Protein AF-A0A821Q0F3-F1 (afdb_monomer)

Structure (mmCIF, N/CA/C/O backbone):
data_AF-A0A821Q0F3-F1
#
_entry.id   AF-A0A821Q0F3-F1
#
loop_
_atom_site.group_PDB
_atom_site.id
_atom_site.type_symbol
_atom_site.label_atom_id
_atom_site.label_alt_id
_atom_site.label_comp_id
_atom_site.label_asym_id
_atom_site.label_entity_id
_atom_site.label_seq_id
_atom_site.pdbx_PDB_ins_code
_atom_site.Cartn_x
_atom_site.Cartn_y
_atom_site.Cartn_z
_atom_site.occupancy
_atom_site.B_iso_or_equiv
_atom_site.auth_seq_id
_atom_site.auth_comp_id
_atom_site.auth_asym_id
_atom_site.auth_atom_id
_atom_site.pdbx_PDB_model_num
ATOM 1 N N . MET A 1 1 ? -3.354 -23.253 -2.491 1.00 42.59 1 MET A N 1
ATOM 2 C CA . MET A 1 1 ? -1.938 -23.264 -2.048 1.00 42.59 1 MET A CA 1
ATOM 3 C C . MET A 1 1 ? -0.943 -22.830 -3.151 1.00 42.59 1 MET A C 1
ATOM 5 O O . MET A 1 1 ? 0.157 -23.355 -3.210 1.00 42.59 1 MET A O 1
ATOM 9 N N . GLY A 1 2 ? -1.277 -21.857 -4.018 1.00 46.88 2 GLY A N 1
ATOM 10 C CA . GLY A 1 2 ? -0.403 -21.414 -5.133 1.00 46.88 2 GLY A CA 1
ATOM 11 C C . GLY A 1 2 ? 0.160 -19.989 -5.007 1.00 46.88 2 GLY A C 1
ATOM 12 O O . GLY A 1 2 ? 0.902 -19.528 -5.868 1.00 46.88 2 GLY A O 1
ATOM 13 N N . THR A 1 3 ? -0.187 -19.273 -3.940 1.00 54.50 3 THR A N 1
ATOM 14 C CA . THR A 1 3 ? 0.125 -17.852 -3.727 1.00 54.50 3 THR A CA 1
ATOM 15 C C . THR A 1 3 ? 1.592 -17.513 -3.399 1.00 54.50 3 THR A C 1
ATOM 17 O O . THR A 1 3 ? 2.047 -16.475 -3.885 1.00 54.50 3 THR A O 1
ATOM 20 N N . PRO A 1 4 ? 2.389 -18.326 -2.665 1.00 63.28 4 PRO A N 1
ATOM 21 C CA . PRO A 1 4 ? 3.727 -17.890 -2.251 1.00 63.28 4 PRO A CA 1
ATOM 22 C C . PRO A 1 4 ? 4.744 -17.902 -3.401 1.00 63.28 4 PRO A C 1
ATOM 24 O O . PRO A 1 4 ? 5.534 -16.971 -3.532 1.00 63.28 4 PRO A O 1
ATOM 27 N N . LEU A 1 5 ? 4.685 -18.896 -4.296 1.00 64.88 5 LEU A N 1
ATOM 28 C CA . LEU A 1 5 ? 5.592 -18.983 -5.450 1.00 64.88 5 LEU A CA 1
ATOM 29 C C . LEU A 1 5 ? 5.390 -17.824 -6.428 1.00 64.88 5 LEU A C 1
ATOM 31 O O . LEU A 1 5 ? 6.361 -17.236 -6.904 1.00 64.88 5 LEU A O 1
ATOM 35 N N . VAL A 1 6 ? 4.133 -17.451 -6.684 1.00 66.38 6 VAL A N 1
ATOM 36 C CA . VAL A 1 6 ? 3.812 -16.310 -7.550 1.00 66.38 6 VAL A CA 1
ATOM 37 C C . VAL A 1 6 ? 4.350 -15.015 -6.946 1.00 66.38 6 VAL A C 1
ATOM 39 O O . VAL A 1 6 ? 4.951 -14.226 -7.670 1.00 66.38 6 VAL A O 1
ATOM 42 N N . MET A 1 7 ? 4.217 -14.821 -5.628 1.00 68.19 7 MET A N 1
ATOM 43 C CA . MET A 1 7 ? 4.754 -13.642 -4.941 1.00 68.19 7 MET A CA 1
ATOM 44 C C . MET A 1 7 ? 6.281 -13.579 -4.961 1.00 68.19 7 MET A C 1
ATOM 46 O O . MET A 1 7 ? 6.830 -12.503 -5.187 1.00 68.19 7 MET A O 1
ATOM 50 N N . ILE A 1 8 ? 6.971 -14.711 -4.804 1.00 72.56 8 ILE A N 1
ATOM 51 C CA . ILE A 1 8 ? 8.436 -14.771 -4.892 1.00 72.56 8 ILE A CA 1
ATOM 52 C C . ILE A 1 8 ? 8.903 -14.404 -6.306 1.00 72.56 8 ILE A C 1
ATOM 54 O O . ILE A 1 8 ? 9.794 -13.569 -6.465 1.00 72.56 8 ILE A O 1
ATOM 58 N N . VAL A 1 9 ? 8.275 -14.958 -7.347 1.00 71.62 9 VAL A N 1
ATOM 59 C CA . VAL A 1 9 ? 8.611 -14.627 -8.742 1.00 71.62 9 VAL A CA 1
ATOM 60 C C . VAL A 1 9 ? 8.345 -13.147 -9.034 1.00 71.62 9 VAL A C 1
ATOM 62 O O . VAL A 1 9 ? 9.180 -12.481 -9.650 1.00 71.62 9 VAL A O 1
ATOM 65 N N . LEU A 1 10 ? 7.225 -12.601 -8.547 1.00 68.88 10 LEU A N 1
ATOM 66 C CA . LEU A 1 10 ? 6.901 -11.177 -8.656 1.00 68.88 10 LEU A CA 1
ATOM 67 C C . LEU A 1 10 ? 7.952 -10.304 -7.962 1.00 68.88 10 LEU A C 1
ATOM 69 O O . LEU A 1 10 ? 8.444 -9.349 -8.559 1.00 68.88 10 LEU A O 1
ATOM 73 N N . ALA A 1 11 ? 8.321 -10.650 -6.727 1.00 69.44 11 ALA A N 1
ATOM 74 C CA . ALA A 1 11 ? 9.313 -9.931 -5.940 1.00 69.44 11 ALA A CA 1
ATOM 75 C C . ALA A 1 11 ? 10.676 -9.925 -6.642 1.00 69.44 11 ALA A C 1
ATOM 77 O O . ALA A 1 11 ? 11.293 -8.870 -6.776 1.00 69.44 11 ALA A O 1
ATOM 78 N N . VAL A 1 12 ? 11.109 -11.064 -7.192 1.00 76.69 12 VAL A N 1
ATOM 79 C CA . VAL A 1 12 ? 12.355 -11.171 -7.968 1.00 76.69 12 VAL A CA 1
ATOM 80 C C . VAL A 1 12 ? 12.306 -10.311 -9.236 1.00 76.69 12 VAL A C 1
ATOM 82 O O . VAL A 1 12 ? 13.292 -9.649 -9.574 1.00 76.69 12 VAL A O 1
ATOM 85 N N . LEU A 1 13 ? 11.173 -10.277 -9.945 1.00 70.88 13 LEU A N 1
ATOM 86 C CA . LEU A 1 13 ? 10.998 -9.438 -11.135 1.00 70.88 13 LEU A CA 1
ATOM 87 C C . LEU A 1 13 ? 11.017 -7.941 -10.800 1.00 70.88 13 LEU A C 1
ATOM 89 O O . LEU A 1 13 ? 11.632 -7.164 -11.536 1.00 70.88 13 LEU A O 1
ATOM 93 N N . LEU A 1 14 ? 10.390 -7.542 -9.691 1.00 69.31 14 LEU A N 1
ATOM 94 C CA . LEU A 1 14 ? 10.428 -6.169 -9.185 1.00 69.31 14 LEU A CA 1
ATOM 95 C C . LEU A 1 14 ? 11.855 -5.769 -8.800 1.00 69.31 14 LEU A C 1
ATOM 97 O O . LEU A 1 14 ? 12.345 -4.743 -9.273 1.00 69.31 14 LEU A O 1
ATOM 101 N N . LEU A 1 15 ? 12.562 -6.617 -8.049 1.00 72.94 15 LEU A N 1
ATOM 102 C CA . LEU A 1 15 ? 13.944 -6.372 -7.634 1.00 72.94 15 LEU A CA 1
ATOM 103 C C . LEU A 1 15 ? 14.879 -6.221 -8.843 1.00 72.94 15 LEU A C 1
ATOM 105 O O . LEU A 1 15 ? 15.691 -5.298 -8.903 1.00 72.94 15 LEU A O 1
ATOM 109 N N . ARG A 1 16 ? 14.728 -7.086 -9.856 1.00 68.81 16 ARG A N 1
ATOM 110 C CA . ARG A 1 16 ? 15.477 -6.982 -11.120 1.00 68.81 16 ARG A CA 1
ATOM 111 C C . ARG A 1 16 ? 15.134 -5.713 -11.897 1.00 68.81 16 ARG A C 1
ATOM 113 O O . ARG A 1 16 ? 16.020 -5.133 -12.518 1.00 68.81 16 ARG A O 1
ATOM 120 N N . SER A 1 17 ? 13.873 -5.282 -11.884 1.00 65.56 17 SER A N 1
ATOM 121 C CA . SER A 1 17 ? 13.453 -4.039 -12.536 1.00 65.56 17 SER A CA 1
ATOM 122 C C . SER A 1 17 ? 14.091 -2.819 -11.873 1.00 65.56 17 SER A C 1
ATOM 124 O O . SER A 1 17 ? 14.650 -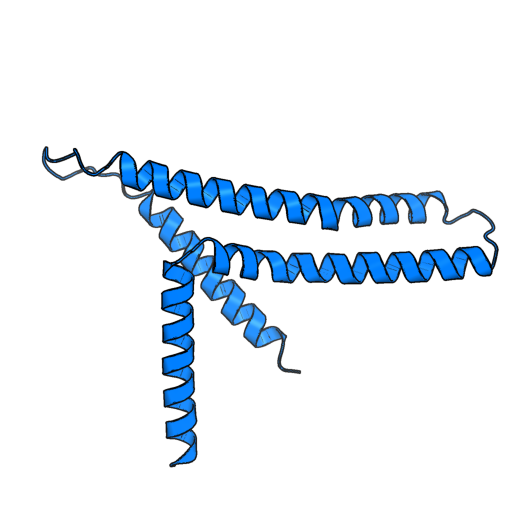1.981 -12.577 1.00 65.56 17 SER A O 1
ATOM 126 N N . VAL A 1 18 ? 14.061 -2.746 -10.539 1.00 63.94 18 VAL A N 1
ATOM 127 C CA . VAL A 1 18 ? 14.682 -1.661 -9.764 1.00 63.94 18 VAL A CA 1
ATOM 128 C C . VAL A 1 18 ? 16.192 -1.652 -9.974 1.00 63.94 18 VAL A C 1
ATOM 130 O O . VAL A 1 18 ? 16.744 -0.630 -10.365 1.00 63.94 18 VAL A O 1
ATOM 133 N N . ARG A 1 19 ? 16.858 -2.805 -9.836 1.00 64.31 19 ARG A N 1
ATOM 134 C CA . ARG A 1 19 ? 18.311 -2.922 -10.012 1.00 64.31 19 ARG A CA 1
ATOM 135 C C . ARG A 1 19 ? 18.778 -2.484 -11.400 1.00 64.31 19 ARG A C 1
ATOM 137 O O . ARG A 1 19 ? 19.828 -1.868 -11.509 1.00 64.31 19 ARG A O 1
ATOM 144 N N . ASN A 1 20 ? 17.999 -2.746 -12.448 1.00 62.00 20 ASN A N 1
ATOM 145 C CA . ASN A 1 20 ? 18.322 -2.301 -13.805 1.00 62.00 20 ASN A CA 1
ATOM 146 C C . ASN A 1 20 ? 18.177 -0.774 -13.977 1.00 62.00 20 ASN A C 1
ATOM 148 O O . ASN A 1 20 ? 18.894 -0.173 -14.771 1.00 62.00 20 ASN A O 1
ATOM 152 N N . ILE A 1 21 ? 17.268 -0.135 -13.232 1.00 59.38 21 ILE A N 1
ATOM 153 C CA . ILE A 1 21 ? 17.143 1.331 -13.184 1.00 59.38 21 ILE A CA 1
ATOM 154 C C . ILE A 1 21 ? 18.306 1.926 -12.377 1.00 59.38 21 ILE A C 1
ATOM 156 O O . ILE A 1 21 ? 18.912 2.901 -12.817 1.00 59.38 21 ILE A O 1
ATOM 160 N N . THR A 1 22 ? 18.672 1.310 -11.249 1.00 58.56 22 THR A N 1
ATOM 161 C CA . THR A 1 22 ? 19.812 1.731 -10.423 1.00 58.56 22 THR A CA 1
ATOM 162 C C . THR A 1 22 ? 21.135 1.566 -11.169 1.00 58.56 22 THR A C 1
ATOM 164 O O . THR A 1 22 ? 21.901 2.515 -11.231 1.00 58.56 22 THR A O 1
ATOM 167 N N . GLN A 1 23 ? 21.395 0.425 -11.817 1.00 55.97 23 GLN A N 1
ATOM 168 C CA . GLN A 1 23 ? 22.635 0.184 -12.572 1.00 55.97 23 GLN A CA 1
ATOM 169 C C . GLN A 1 23 ? 22.814 1.140 -13.758 1.00 55.97 23 GLN A C 1
ATOM 171 O O . GLN A 1 23 ? 23.944 1.492 -14.077 1.00 55.97 23 GLN A O 1
ATOM 176 N N . ARG A 1 24 ? 21.726 1.635 -14.367 1.00 53.31 24 ARG A N 1
ATOM 177 C CA . ARG A 1 24 ? 21.803 2.709 -15.374 1.00 53.31 24 ARG A CA 1
ATOM 178 C C . ARG A 1 24 ? 22.285 4.050 -14.805 1.00 53.31 24 ARG A C 1
ATOM 180 O O . ARG A 1 24 ? 22.724 4.885 -15.587 1.00 53.31 24 ARG A O 1
ATOM 187 N N . ARG A 1 25 ? 22.215 4.262 -13.483 1.00 51.47 25 ARG A N 1
ATOM 188 C CA . ARG A 1 25 ? 22.751 5.456 -12.805 1.00 51.47 25 ARG A CA 1
ATOM 189 C C . ARG A 1 25 ? 24.220 5.331 -12.390 1.00 51.47 25 ARG A C 1
ATOM 191 O O . ARG A 1 25 ? 24.858 6.362 -12.247 1.00 51.47 25 ARG A O 1
ATOM 198 N N . VAL A 1 26 ? 24.753 4.119 -12.186 1.00 50.66 26 VAL A N 1
ATOM 199 C CA . VAL A 1 26 ? 26.084 3.911 -11.560 1.00 50.66 26 VAL A CA 1
ATOM 200 C C . VAL A 1 26 ? 27.194 3.541 -12.549 1.00 50.66 26 VAL A C 1
ATOM 202 O O . VAL A 1 26 ? 28.202 2.988 -12.135 1.00 50.66 26 VAL A O 1
ATOM 205 N N . VAL A 1 27 ? 27.044 3.804 -13.850 1.00 46.66 27 VAL A N 1
ATOM 206 C CA . VAL A 1 27 ? 28.196 3.742 -14.768 1.00 46.66 27 VAL A CA 1
ATOM 207 C C . VAL A 1 27 ? 28.842 5.130 -14.778 1.00 46.66 27 VAL A C 1
ATOM 209 O O . VAL A 1 27 ? 28.248 6.039 -15.372 1.00 46.66 27 VAL A O 1
ATOM 212 N N . PRO A 1 28 ? 30.013 5.337 -14.137 1.00 45.91 28 PRO A N 1
ATOM 213 C CA . PRO A 1 28 ? 30.804 6.535 -14.359 1.00 45.91 28 PRO A CA 1
ATOM 214 C C . PRO A 1 28 ? 31.238 6.489 -15.821 1.00 45.91 28 PRO A C 1
ATOM 216 O O . PRO A 1 28 ? 31.774 5.495 -16.311 1.00 45.91 28 PRO A O 1
ATOM 219 N N . LYS A 1 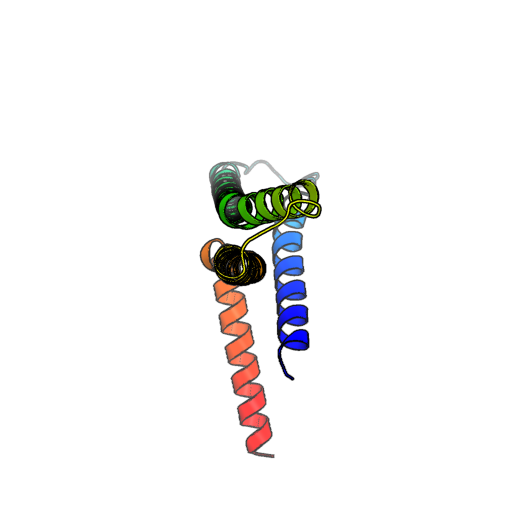29 ? 30.886 7.535 -16.555 1.00 49.06 29 LYS A N 1
ATOM 220 C CA . LYS A 1 29 ? 31.191 7.676 -17.972 1.00 49.06 29 LYS A CA 1
ATOM 221 C C . LYS A 1 29 ? 32.625 8.202 -18.087 1.00 49.06 29 LYS A C 1
ATOM 223 O O . LYS A 1 29 ? 32.773 9.382 -18.375 1.00 49.06 29 LYS A O 1
ATOM 228 N N . ASP A 1 30 ? 33.628 7.363 -17.833 1.00 52.00 30 ASP A N 1
ATOM 229 C CA . ASP A 1 30 ? 35.030 7.808 -17.913 1.00 52.00 30 ASP A CA 1
ATOM 230 C C . ASP A 1 30 ? 35.627 7.785 -19.324 1.00 52.00 30 ASP A C 1
ATOM 232 O O . ASP A 1 30 ? 36.571 8.517 -19.562 1.00 52.00 30 ASP A O 1
ATOM 236 N N . ASP A 1 31 ? 35.023 7.123 -20.316 1.00 61.25 31 ASP A N 1
ATOM 237 C CA . ASP A 1 31 ? 35.586 7.126 -21.676 1.00 61.25 31 ASP A CA 1
ATOM 238 C C . ASP A 1 31 ? 34.491 7.184 -22.756 1.00 61.25 31 ASP A C 1
ATOM 240 O O . ASP A 1 31 ? 33.981 6.146 -23.176 1.00 61.25 31 ASP A O 1
ATOM 244 N N . ALA A 1 32 ? 34.080 8.383 -23.211 1.00 50.41 32 ALA A N 1
ATOM 245 C CA . ALA A 1 32 ? 33.456 8.562 -24.541 1.00 50.41 32 ALA A CA 1
ATOM 246 C C . ALA A 1 32 ? 33.199 10.043 -24.955 1.00 50.41 32 ALA A C 1
ATOM 248 O O . ALA A 1 32 ? 32.714 10.826 -24.130 1.00 50.41 32 ALA A O 1
ATOM 249 N N . PRO A 1 33 ? 33.394 10.379 -26.256 1.00 48.81 33 PRO A N 1
ATOM 250 C CA . PRO A 1 33 ? 33.670 11.712 -26.846 1.00 48.81 33 PRO A CA 1
ATOM 251 C C . PRO A 1 33 ? 32.471 12.706 -26.869 1.00 48.81 33 PRO A C 1
ATOM 253 O O . PRO A 1 33 ? 31.369 12.355 -26.420 1.00 48.81 33 PRO A O 1
ATOM 256 N N . PRO A 1 34 ? 32.647 13.968 -27.347 1.00 49.22 34 PRO A N 1
ATOM 257 C CA . PRO A 1 34 ? 31.736 15.083 -27.088 1.00 49.22 34 PRO A CA 1
ATOM 258 C C . PRO A 1 34 ? 30.539 15.070 -28.047 1.00 49.22 34 PRO A C 1
ATOM 260 O O . PRO A 1 34 ? 30.444 15.860 -28.975 1.00 49.22 34 PRO A O 1
ATOM 263 N N . ILE A 1 35 ? 29.588 14.168 -27.813 1.00 45.78 35 ILE A N 1
ATOM 264 C CA . ILE A 1 35 ? 28.230 14.258 -28.374 1.00 45.78 35 ILE A CA 1
ATOM 265 C C . ILE A 1 35 ? 27.256 14.011 -27.220 1.00 45.78 35 ILE A C 1
ATOM 267 O O . ILE A 1 35 ? 26.655 12.950 -27.068 1.00 45.78 35 ILE A O 1
ATOM 271 N N . ALA A 1 36 ? 27.181 14.979 -26.308 1.00 49.38 36 ALA A N 1
ATOM 272 C CA . ALA A 1 36 ? 26.407 14.890 -25.073 1.00 49.38 36 ALA A CA 1
ATOM 273 C C . ALA A 1 36 ? 25.213 15.857 -25.083 1.00 49.38 36 ALA A C 1
ATOM 275 O O . ALA A 1 36 ? 25.024 16.606 -24.136 1.00 49.38 36 ALA A O 1
ATOM 276 N N . ILE A 1 37 ? 24.393 15.836 -26.137 1.00 50.56 37 ILE A N 1
ATOM 277 C CA . ILE A 1 37 ? 23.133 16.610 -26.173 1.00 50.56 37 ILE A CA 1
ATOM 278 C C . ILE A 1 37 ? 21.915 15.724 -25.831 1.00 50.56 37 ILE A C 1
ATOM 280 O O . ILE A 1 37 ? 20.859 16.220 -25.463 1.00 50.56 37 ILE A O 1
ATOM 284 N N . ILE A 1 38 ? 22.063 14.392 -25.815 1.00 52.31 38 ILE A N 1
ATOM 285 C CA . ILE A 1 38 ? 20.935 13.464 -25.574 1.00 52.31 38 ILE A CA 1
ATOM 286 C C . ILE A 1 38 ? 20.598 13.285 -24.070 1.00 52.31 38 ILE A C 1
ATOM 288 O O . ILE A 1 38 ? 19.582 12.699 -23.717 1.00 52.31 38 ILE A O 1
ATOM 292 N N . LYS A 1 39 ? 21.409 13.783 -23.127 1.00 51.69 39 LYS A N 1
ATOM 293 C CA . LYS A 1 39 ? 21.359 13.286 -21.733 1.00 51.69 39 LYS A CA 1
ATOM 294 C C . LYS A 1 39 ? 20.485 14.046 -20.723 1.00 51.69 39 LYS A C 1
ATOM 296 O O . LYS A 1 39 ? 20.362 13.562 -19.604 1.00 51.69 39 LYS A O 1
ATOM 301 N N . GLY A 1 40 ? 19.862 15.173 -21.075 1.00 51.66 40 GLY A N 1
ATOM 302 C CA . GLY A 1 40 ? 19.033 15.944 -20.129 1.00 51.66 40 GLY A CA 1
ATOM 303 C C . GLY A 1 40 ? 17.587 15.446 -20.014 1.00 51.66 40 GLY A C 1
ATOM 304 O O . GLY A 1 40 ? 17.095 15.171 -18.920 1.00 51.66 40 GLY A O 1
ATOM 305 N N . SER A 1 41 ? 16.914 15.283 -21.153 1.00 54.66 41 SER A N 1
ATOM 306 C CA . SER A 1 41 ? 15.479 14.973 -21.227 1.00 54.66 41 SER A CA 1
ATOM 307 C C . SER A 1 41 ? 15.135 13.555 -20.763 1.00 54.66 41 SER A C 1
ATOM 309 O O . SER A 1 41 ? 14.135 13.352 -20.073 1.00 54.66 41 SER A O 1
ATOM 311 N N . ASP A 1 42 ? 15.978 12.569 -21.082 1.00 55.66 42 ASP A N 1
ATOM 312 C CA . ASP A 1 42 ? 15.758 11.178 -20.664 1.00 55.66 42 ASP A CA 1
ATOM 313 C C . ASP A 1 42 ? 15.971 10.985 -19.158 1.00 55.66 42 ASP A C 1
ATOM 315 O O . ASP A 1 42 ? 15.233 10.230 -18.519 1.00 55.66 42 ASP A O 1
ATOM 319 N N . LEU A 1 43 ? 16.937 11.698 -18.568 1.00 58.59 43 LEU A N 1
ATOM 320 C CA . LEU A 1 43 ? 17.195 11.657 -17.128 1.00 58.59 43 LEU A CA 1
ATOM 321 C C . LEU A 1 43 ? 16.026 12.274 -16.350 1.00 58.59 43 LEU A C 1
ATOM 323 O O . LEU A 1 43 ? 15.514 11.652 -15.420 1.00 58.59 43 LEU A O 1
ATOM 327 N N . GLN A 1 44 ? 15.529 13.427 -16.810 1.00 61.03 44 GLN A N 1
ATOM 328 C CA . GLN A 1 44 ? 14.345 14.079 -16.246 1.00 61.03 4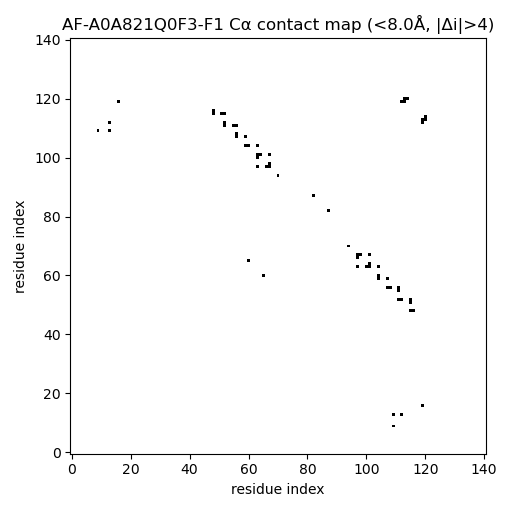4 GLN A CA 1
ATOM 329 C C . GLN A 1 44 ? 13.092 13.202 -16.371 1.00 61.03 44 GLN A C 1
ATOM 331 O O . GLN A 1 44 ? 12.331 13.080 -15.415 1.00 61.03 44 GLN A O 1
ATOM 336 N N . CYS A 1 45 ? 12.892 12.519 -17.505 1.00 62.28 45 CYS A N 1
ATOM 337 C CA . CYS A 1 45 ? 11.760 11.605 -17.674 1.00 62.28 45 CYS A CA 1
ATOM 338 C C . CYS A 1 45 ? 11.826 10.410 -16.704 1.00 62.28 45 CYS A C 1
ATOM 340 O O . CYS A 1 45 ? 10.796 9.966 -16.186 1.00 62.28 45 CYS A O 1
ATOM 342 N N . ILE A 1 46 ? 13.025 9.881 -16.441 1.00 64.50 46 ILE A N 1
ATOM 343 C CA . ILE A 1 46 ? 13.232 8.803 -15.465 1.00 64.50 46 ILE A CA 1
ATOM 344 C C . ILE A 1 46 ? 12.989 9.311 -14.039 1.00 64.50 46 ILE A C 1
ATOM 346 O O . ILE A 1 46 ? 12.314 8.622 -13.271 1.00 64.50 46 ILE A O 1
ATOM 350 N N . ASP A 1 47 ? 13.473 10.505 -13.697 1.00 67.81 47 ASP A N 1
ATOM 351 C CA . ASP A 1 47 ? 13.248 11.122 -12.386 1.00 67.81 47 ASP A CA 1
ATOM 352 C C . ASP A 1 47 ? 11.765 11.401 -12.137 1.00 67.81 47 ASP A C 1
ATOM 354 O O . ASP A 1 47 ? 11.240 10.989 -11.106 1.00 67.81 47 ASP A O 1
ATOM 358 N N . SER A 1 48 ? 11.036 11.978 -13.098 1.00 68.50 48 SER A N 1
ATOM 359 C CA . SER A 1 48 ? 9.591 12.200 -12.954 1.00 68.50 48 SER A CA 1
ATOM 360 C C . SER A 1 48 ? 8.818 10.894 -12.737 1.00 68.50 48 SER A C 1
ATOM 362 O O . SER A 1 48 ? 7.874 10.855 -11.949 1.00 68.50 48 SER A O 1
ATOM 364 N N . ARG A 1 49 ? 9.225 9.797 -13.393 1.00 67.25 49 ARG A N 1
ATOM 365 C CA . ARG A 1 49 ? 8.599 8.478 -13.199 1.00 67.25 49 ARG A CA 1
ATOM 366 C C . ARG A 1 49 ? 8.905 7.883 -11.831 1.00 67.25 49 ARG A C 1
ATOM 368 O O . ARG A 1 49 ? 8.016 7.283 -11.2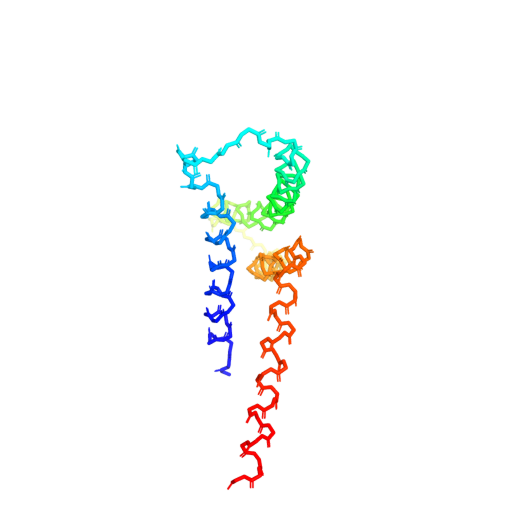33 1.00 67.25 49 ARG A O 1
ATOM 375 N N . LEU A 1 50 ? 10.135 8.037 -11.343 1.00 68.19 50 LEU A N 1
ATOM 376 C CA . LEU A 1 50 ? 10.527 7.569 -10.017 1.00 68.19 50 LEU A CA 1
ATOM 377 C C . LEU A 1 50 ? 9.796 8.356 -8.925 1.00 68.19 50 LEU A C 1
ATOM 379 O O . LEU A 1 50 ? 9.237 7.753 -8.013 1.00 68.19 50 LEU A O 1
ATOM 383 N N . THR A 1 51 ? 9.723 9.680 -9.064 1.00 72.19 51 THR A N 1
ATOM 384 C CA . THR A 1 51 ? 8.987 10.558 -8.149 1.00 72.19 51 THR A CA 1
ATOM 385 C C . THR A 1 51 ? 7.507 10.202 -8.113 1.00 72.19 51 THR A C 1
ATOM 387 O O . THR A 1 51 ? 6.947 10.065 -7.033 1.00 72.19 51 THR A O 1
ATOM 390 N N . LEU A 1 52 ? 6.876 9.953 -9.266 1.00 74.31 52 LEU A N 1
ATOM 391 C CA . LEU A 1 52 ? 5.478 9.513 -9.321 1.00 74.31 52 LEU A CA 1
ATOM 392 C C . LEU A 1 52 ? 5.275 8.139 -8.660 1.00 74.31 52 LEU A C 1
ATOM 394 O O . LEU A 1 52 ? 4.277 7.922 -7.976 1.00 74.31 52 LEU A O 1
ATOM 398 N N . MET A 1 53 ? 6.229 7.220 -8.826 1.00 72.00 53 MET A N 1
ATOM 399 C CA . MET A 1 53 ? 6.188 5.897 -8.203 1.00 72.00 53 MET A CA 1
ATOM 400 C C . MET A 1 53 ? 6.303 5.984 -6.672 1.00 72.00 53 MET A C 1
ATOM 402 O O . MET A 1 53 ? 5.505 5.367 -5.966 1.00 72.00 53 MET A O 1
ATOM 406 N N . LEU A 1 54 ? 7.244 6.788 -6.170 1.00 72.75 54 LEU A N 1
ATOM 407 C CA . LEU A 1 54 ? 7.420 7.056 -4.741 1.00 72.75 54 LEU A CA 1
ATOM 408 C C . LEU A 1 54 ? 6.216 7.793 -4.153 1.00 72.75 54 LEU A C 1
ATOM 410 O O . LEU A 1 54 ? 5.770 7.457 -3.062 1.00 72.75 54 LEU A O 1
ATOM 414 N N . PHE A 1 55 ? 5.651 8.750 -4.886 1.00 75.12 55 PHE A N 1
ATOM 415 C CA . PHE A 1 55 ? 4.473 9.500 -4.461 1.00 75.12 55 PHE A CA 1
ATOM 416 C C . PHE A 1 55 ? 3.236 8.602 -4.339 1.00 75.12 55 PHE A C 1
ATOM 418 O O . PHE A 1 55 ? 2.543 8.639 -3.325 1.00 75.12 55 PHE A O 1
ATOM 425 N N . LEU A 1 56 ? 2.998 7.723 -5.318 1.00 75.69 56 LEU A N 1
ATOM 426 C CA . LEU A 1 56 ? 1.938 6.715 -5.238 1.00 75.69 56 LEU A CA 1
ATOM 427 C C . LEU A 1 56 ? 2.163 5.748 -4.071 1.00 75.69 56 LEU A C 1
ATOM 429 O O . LEU A 1 56 ? 1.228 5.467 -3.325 1.00 75.69 56 LEU A O 1
ATOM 433 N N . GLN A 1 57 ? 3.393 5.264 -3.875 1.00 77.56 57 GLN A N 1
ATOM 434 C CA . GLN A 1 57 ? 3.720 4.420 -2.723 1.00 77.56 57 GLN A CA 1
ATOM 435 C C . GLN A 1 57 ? 3.496 5.144 -1.396 1.00 77.56 57 GLN A C 1
ATOM 437 O O . GLN A 1 57 ? 3.009 4.523 -0.456 1.00 77.56 57 GLN A O 1
ATOM 442 N N . LEU A 1 58 ? 3.801 6.440 -1.320 1.00 78.50 58 LEU A N 1
ATOM 443 C CA . LEU A 1 58 ? 3.596 7.253 -0.128 1.00 78.50 58 LEU A CA 1
ATOM 444 C C . LEU A 1 58 ? 2.107 7.445 0.180 1.00 78.50 58 LEU A C 1
ATOM 446 O O . LEU A 1 58 ? 1.704 7.233 1.318 1.00 78.50 58 LEU A O 1
ATOM 450 N N . ILE A 1 59 ? 1.277 7.775 -0.816 1.00 80.75 59 ILE A N 1
ATOM 451 C CA . ILE A 1 59 ? -0.182 7.899 -0.635 1.00 80.75 59 ILE A CA 1
ATOM 452 C C . ILE A 1 59 ? -0.767 6.586 -0.116 1.00 80.75 59 ILE A C 1
ATOM 454 O O . ILE A 1 59 ? -1.545 6.574 0.840 1.00 80.75 59 ILE A O 1
ATOM 458 N N . ILE A 1 60 ? -0.371 5.471 -0.727 1.00 79.50 60 ILE A N 1
ATOM 459 C CA . ILE A 1 60 ? -0.854 4.148 -0.338 1.00 79.50 60 ILE A CA 1
ATOM 460 C C . ILE A 1 60 ? -0.320 3.789 1.057 1.00 79.50 60 ILE A C 1
ATOM 462 O O . ILE A 1 60 ? -1.066 3.297 1.897 1.00 79.50 60 ILE A O 1
ATOM 466 N N . ALA A 1 61 ? 0.933 4.115 1.377 1.00 76.19 61 ALA A N 1
ATOM 467 C CA . ALA A 1 61 ? 1.479 3.918 2.718 1.00 76.19 61 ALA A CA 1
ATOM 468 C C . ALA A 1 61 ? 0.698 4.710 3.770 1.00 76.19 61 ALA A C 1
ATOM 470 O O . ALA A 1 61 ? 0.321 4.136 4.785 1.00 76.19 61 ALA A O 1
ATOM 471 N N . ILE A 1 62 ? 0.399 5.985 3.522 1.00 79.38 62 ILE A N 1
ATOM 472 C CA . ILE A 1 62 ? -0.343 6.832 4.460 1.00 79.38 62 ILE A CA 1
ATOM 473 C C . ILE A 1 62 ? -1.756 6.284 4.666 1.00 79.38 62 ILE A C 1
ATOM 475 O O . ILE A 1 62 ? -2.151 6.023 5.798 1.00 79.38 62 ILE A O 1
ATOM 479 N N . THR A 1 63 ? -2.490 6.032 3.583 1.00 78.81 63 THR A N 1
ATOM 480 C CA . THR A 1 63 ? -3.880 5.545 3.653 1.00 78.81 63 THR A CA 1
ATOM 481 C C . THR A 1 63 ? -4.012 4.170 4.299 1.00 78.81 63 THR A C 1
ATOM 483 O O . THR A 1 63 ? -5.060 3.880 4.862 1.00 78.81 63 THR A O 1
ATOM 486 N N . THR A 1 64 ? -2.964 3.341 4.271 1.00 79.00 64 THR A N 1
ATOM 487 C CA . THR A 1 64 ? -3.053 1.966 4.781 1.00 79.00 64 THR A CA 1
ATOM 488 C C . THR A 1 64 ? -2.346 1.749 6.119 1.00 79.00 64 THR A C 1
ATOM 490 O O . THR A 1 64 ? -2.863 1.063 6.997 1.00 79.00 64 THR A O 1
ATOM 493 N N . A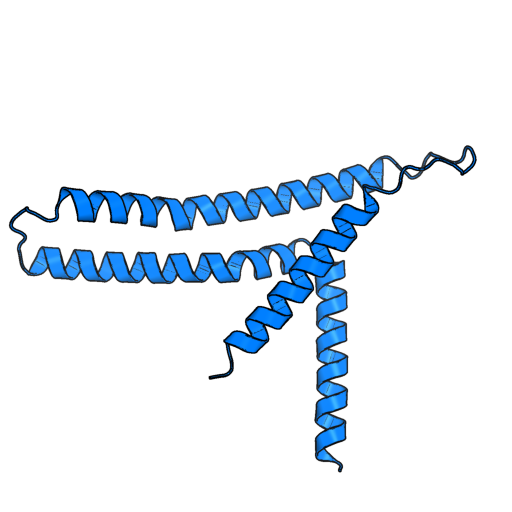RG A 1 65 ? -1.155 2.329 6.312 1.00 78.75 65 ARG A N 1
ATOM 494 C CA . ARG A 1 65 ? -0.342 2.125 7.523 1.00 78.75 65 ARG A CA 1
ATOM 495 C C . ARG A 1 65 ? -0.748 3.043 8.663 1.00 78.75 65 ARG A C 1
ATOM 497 O O . ARG A 1 65 ? -0.648 2.624 9.812 1.00 78.75 65 ARG A O 1
ATOM 504 N N . VAL A 1 66 ? -1.187 4.269 8.371 1.00 84.12 66 VAL A N 1
ATOM 505 C CA . VAL A 1 66 ? -1.583 5.215 9.424 1.00 84.12 66 VAL A CA 1
ATOM 506 C C . VAL A 1 66 ? -2.816 4.710 10.178 1.00 84.12 66 VAL A C 1
ATOM 508 O O . VAL A 1 66 ? -2.732 4.643 11.404 1.00 84.12 66 VAL A O 1
ATOM 511 N N . PRO A 1 67 ? -3.904 4.248 9.523 1.00 85.19 67 PRO A N 1
ATOM 512 C CA . PRO A 1 67 ? -5.044 3.680 10.246 1.00 85.19 67 PRO A CA 1
ATOM 513 C C . PRO A 1 67 ? -4.658 2.472 11.100 1.00 85.19 67 PRO A C 1
ATOM 515 O O . PRO A 1 67 ? -5.092 2.366 12.243 1.00 85.19 67 PRO A O 1
ATOM 518 N N . TYR A 1 68 ? -3.780 1.607 10.584 1.00 82.12 68 TYR A N 1
ATOM 519 C CA . TYR A 1 68 ? -3.283 0.445 11.318 1.00 82.12 68 TYR A CA 1
ATOM 520 C C . TYR A 1 68 ? -2.472 0.834 12.564 1.00 82.12 68 TYR A C 1
ATOM 522 O O . TYR A 1 68 ? -2.672 0.275 13.639 1.00 82.12 68 TYR A O 1
ATOM 530 N N . ALA A 1 69 ? -1.583 1.826 12.455 1.00 84.69 69 ALA A N 1
ATOM 531 C CA . ALA A 1 69 ? -0.810 2.321 13.593 1.00 84.69 69 ALA A CA 1
ATOM 532 C C . ALA A 1 69 ? -1.709 2.970 14.659 1.00 84.69 69 ALA A C 1
ATOM 534 O O . ALA A 1 69 ? -1.546 2.704 15.850 1.00 84.69 69 ALA A O 1
ATOM 535 N N . VAL A 1 70 ? -2.690 3.775 14.232 1.00 88.44 70 VAL A N 1
ATOM 536 C CA . VAL A 1 70 ? -3.676 4.400 15.127 1.00 88.44 70 VAL A CA 1
ATOM 537 C C . VAL A 1 70 ? -4.505 3.337 15.849 1.00 88.44 70 VAL A C 1
ATOM 539 O O . VAL A 1 70 ? -4.672 3.416 17.064 1.00 88.44 70 VAL A O 1
ATOM 542 N N . GLN A 1 71 ? -4.967 2.309 15.135 1.00 88.38 71 GLN A N 1
ATOM 543 C CA . GLN A 1 71 ? -5.682 1.176 15.720 1.00 88.38 71 GLN A CA 1
ATOM 544 C C . GLN A 1 71 ? -4.827 0.445 16.764 1.00 88.38 71 GLN A C 1
ATOM 546 O O . GLN A 1 71 ? -5.320 0.130 17.845 1.00 88.38 71 GLN A O 1
ATOM 551 N N . LEU A 1 72 ? -3.548 0.193 16.474 1.00 86.94 72 LEU A N 1
ATOM 552 C CA . LEU A 1 72 ? -2.650 -0.503 17.397 1.00 86.94 72 LEU A CA 1
ATOM 553 C C . LEU A 1 72 ? -2.471 0.281 18.705 1.00 86.94 72 LEU A C 1
ATOM 555 O O . LEU A 1 72 ? -2.536 -0.294 19.792 1.00 86.94 72 LEU A O 1
ATOM 559 N N . VAL A 1 73 ? -2.288 1.599 18.604 1.00 91.88 73 VAL A N 1
ATOM 560 C CA . VAL A 1 73 ? -2.192 2.497 19.765 1.00 91.88 73 VAL A CA 1
ATOM 561 C C . VAL A 1 73 ? -3.509 2.500 20.544 1.00 91.88 73 VAL A C 1
ATOM 563 O O . VAL A 1 73 ? -3.504 2.350 21.764 1.00 91.88 73 VAL A O 1
ATOM 566 N N . TYR A 1 74 ? -4.643 2.593 19.846 1.00 89.00 74 TYR A N 1
ATOM 567 C CA . TYR A 1 74 ? -5.971 2.575 20.457 1.00 89.00 74 TYR A CA 1
ATOM 568 C C . TYR A 1 74 ? -6.239 1.291 21.253 1.00 89.00 74 TYR A C 1
ATOM 570 O O . TYR A 1 74 ? -6.713 1.357 22.389 1.00 89.00 74 TYR A O 1
ATOM 578 N N . ILE A 1 75 ? -5.920 0.123 20.685 1.00 87.62 75 ILE A N 1
ATOM 579 C CA . ILE A 1 75 ? -6.112 -1.173 21.350 1.00 87.62 75 ILE A CA 1
ATOM 580 C C . ILE A 1 75 ? -5.252 -1.254 22.613 1.00 87.62 75 ILE A C 1
ATOM 582 O O . ILE A 1 75 ? -5.772 -1.633 23.658 1.00 87.62 75 ILE A O 1
ATOM 586 N N . ASN A 1 76 ? -3.983 -0.838 22.544 1.00 90.31 76 ASN A N 1
ATOM 587 C CA . ASN A 1 76 ? -3.085 -0.849 23.704 1.00 90.31 76 ASN A CA 1
ATOM 588 C C . ASN A 1 76 ? -3.586 0.059 24.837 1.00 90.31 76 ASN A C 1
ATOM 590 O O . ASN A 1 76 ? -3.581 -0.343 25.996 1.00 90.31 76 ASN A O 1
ATOM 594 N N . ILE A 1 77 ? -4.059 1.268 24.517 1.00 92.31 77 ILE A N 1
ATOM 595 C CA . ILE A 1 77 ? -4.558 2.213 25.531 1.00 92.31 77 ILE A CA 1
ATOM 596 C C . ILE A 1 77 ? -5.867 1.719 26.157 1.00 92.31 77 ILE A C 1
ATOM 598 O O . ILE A 1 77 ? -6.077 1.855 27.360 1.00 92.31 77 ILE A O 1
ATOM 602 N N . THR A 1 78 ? -6.764 1.150 25.350 1.00 90.19 78 THR A N 1
ATOM 603 C CA . THR A 1 78 ? -8.118 0.776 25.792 1.00 90.19 78 THR A CA 1
ATOM 604 C C . THR A 1 78 ? -8.231 -0.665 26.289 1.00 90.19 78 THR A C 1
ATOM 606 O O . THR A 1 78 ? -9.342 -1.130 26.546 1.00 90.19 78 THR A O 1
ATOM 609 N N . GLN A 1 79 ? -7.110 -1.378 26.439 1.00 87.00 79 GLN A N 1
ATOM 610 C CA . GLN A 1 79 ? -7.092 -2.797 26.801 1.00 87.00 79 GLN A CA 1
ATOM 611 C C . GLN A 1 79 ? -7.680 -3.071 28.194 1.00 87.00 79 GLN A C 1
ATOM 613 O O . GLN A 1 79 ? -8.312 -4.103 28.398 1.00 87.00 79 GLN A O 1
ATOM 618 N N . SER A 1 80 ? -7.496 -2.153 29.146 1.00 88.88 80 SER A N 1
ATOM 619 C CA . SER A 1 80 ? -7.965 -2.300 30.531 1.00 88.88 80 SER A CA 1
ATOM 620 C C . SER A 1 80 ? -9.359 -1.720 30.785 1.00 88.88 80 SER A C 1
ATOM 622 O O . SER A 1 80 ? -9.862 -1.792 31.905 1.00 88.88 80 SER A O 1
ATOM 624 N N . TRP A 1 81 ? -9.992 -1.114 29.778 1.00 90.44 81 TRP A N 1
ATOM 625 C CA . TRP A 1 81 ? -11.262 -0.417 29.962 1.00 90.44 81 TRP A CA 1
ATOM 626 C C . TRP A 1 81 ? -12.436 -1.392 29.803 1.00 90.44 81 TRP A C 1
ATOM 628 O O . TRP A 1 81 ? -12.461 -2.149 28.831 1.00 90.44 81 TRP A O 1
ATOM 638 N N . PRO A 1 82 ? -13.442 -1.371 30.697 1.00 88.00 82 PRO A N 1
ATOM 639 C CA . PRO A 1 82 ? -14.634 -2.192 30.532 1.00 88.00 82 PRO A CA 1
ATOM 640 C C . PRO A 1 82 ? -15.429 -1.710 29.311 1.00 88.00 82 PRO A C 1
ATOM 642 O O . PRO A 1 82 ? -15.880 -0.564 29.249 1.00 88.00 82 PRO A O 1
ATOM 645 N N . LYS A 1 83 ? -15.583 -2.584 28.312 1.00 88.38 83 LYS A N 1
ATOM 646 C CA . LYS A 1 83 ? -16.289 -2.297 27.054 1.00 88.38 83 LYS A CA 1
ATOM 647 C C . LYS A 1 83 ? -17.588 -3.091 26.977 1.00 88.38 83 LYS A C 1
ATOM 649 O O . LYS A 1 83 ? -17.648 -4.244 27.393 1.00 88.38 83 LYS A O 1
ATOM 654 N N . SER A 1 84 ? -18.626 -2.479 26.410 1.00 92.38 84 SER A N 1
ATOM 655 C CA . SER A 1 84 ? -19.883 -3.178 26.140 1.00 92.38 84 SER A CA 1
ATOM 656 C C . SER A 1 84 ? -19.717 -4.191 24.994 1.00 92.38 84 SER A C 1
ATOM 658 O O . SER A 1 84 ? -18.902 -3.964 24.092 1.00 92.38 84 SER A O 1
ATOM 660 N N . PRO A 1 85 ? -20.518 -5.274 24.958 1.00 92.00 85 PRO A N 1
ATOM 661 C CA . PRO A 1 85 ? -20.444 -6.277 23.891 1.00 92.00 85 PRO A CA 1
ATOM 662 C C . PRO A 1 85 ? -20.653 -5.684 22.491 1.00 92.00 85 PRO A C 1
ATOM 664 O O . PRO A 1 85 ? -19.956 -6.049 21.547 1.00 92.00 85 PRO A O 1
ATOM 667 N N . LEU A 1 86 ? -21.564 -4.711 22.366 1.00 92.12 86 LEU A N 1
ATOM 668 C CA . LEU A 1 86 ? -21.830 -4.012 21.106 1.00 92.12 86 LEU A CA 1
ATOM 669 C C . LEU A 1 86 ? -20.596 -3.245 20.610 1.00 92.12 86 LEU A C 1
ATOM 671 O O . LEU A 1 86 ? -20.268 -3.288 19.427 1.00 92.12 86 LEU A O 1
ATOM 675 N N . ARG A 1 87 ? -19.887 -2.569 21.522 1.00 89.38 87 ARG A N 1
ATOM 676 C CA . ARG A 1 87 ? -18.672 -1.823 21.187 1.00 89.38 87 ARG A CA 1
ATOM 677 C C . ARG A 1 87 ? -17.554 -2.756 20.727 1.00 89.38 87 ARG A C 1
ATOM 679 O O . ARG A 1 87 ? -16.897 -2.456 19.737 1.00 89.38 87 ARG A O 1
ATOM 686 N N . ILE A 1 88 ? -17.381 -3.895 21.395 1.00 90.12 88 ILE A N 1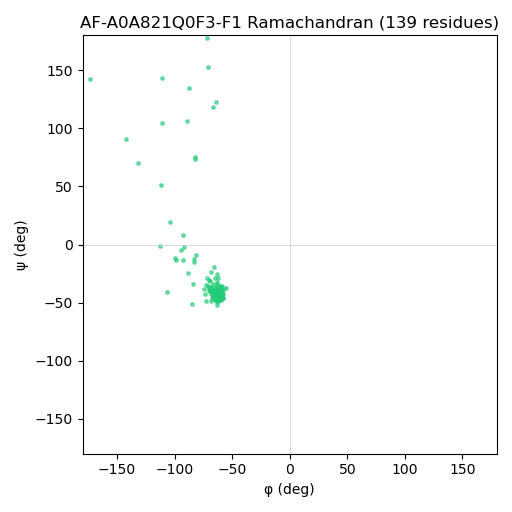
ATOM 687 C CA . ILE A 1 88 ? -16.388 -4.911 21.012 1.00 90.12 88 ILE A CA 1
ATOM 688 C C . ILE A 1 88 ? -16.684 -5.457 19.608 1.00 90.12 88 ILE A C 1
ATOM 690 O O . ILE A 1 88 ? -15.770 -5.591 18.797 1.00 90.12 88 ILE A O 1
ATOM 694 N N . ALA A 1 89 ? -17.954 -5.721 19.287 1.00 91.81 89 ALA A N 1
ATOM 695 C CA . ALA A 1 89 ? -18.343 -6.197 17.960 1.00 91.81 89 ALA A CA 1
ATOM 696 C C . ALA A 1 89 ? -17.996 -5.187 16.850 1.00 91.81 89 ALA A C 1
ATOM 698 O O . ALA A 1 89 ? -17.435 -5.571 15.825 1.00 91.81 89 ALA A O 1
ATOM 699 N N . ILE A 1 90 ? -18.273 -3.896 17.068 1.00 91.44 90 ILE A N 1
ATOM 700 C CA . ILE A 1 90 ? -17.935 -2.828 16.113 1.00 91.44 90 ILE A CA 1
ATOM 701 C C . ILE A 1 90 ? -16.415 -2.686 15.960 1.00 91.44 90 ILE A C 1
ATOM 703 O O . ILE A 1 90 ? -15.918 -2.589 14.837 1.00 91.44 90 ILE A O 1
ATOM 707 N N . GLU A 1 91 ? -15.671 -2.700 17.071 1.00 89.81 91 GLU A N 1
ATOM 708 C CA . GLU A 1 91 ? -14.207 -2.630 17.053 1.00 89.81 91 GLU A CA 1
ATOM 709 C C . GLU A 1 91 ? -13.613 -3.797 16.249 1.00 89.81 91 GLU A C 1
ATOM 711 O O . GLU A 1 91 ? -12.771 -3.563 15.388 1.00 89.81 91 GLU A O 1
ATOM 716 N N . ASN A 1 92 ? -14.109 -5.025 16.423 1.00 89.69 92 ASN A N 1
ATOM 717 C CA . ASN A 1 92 ? -13.639 -6.186 15.659 1.00 89.69 92 ASN A CA 1
ATOM 718 C C . ASN A 1 92 ? -13.879 -6.054 14.147 1.00 89.69 92 ASN A C 1
ATOM 720 O O . ASN A 1 92 ? -12.988 -6.368 13.360 1.00 89.69 92 ASN A O 1
ATOM 724 N N . VAL A 1 93 ? -15.041 -5.547 13.722 1.00 92.62 93 VAL A N 1
ATOM 725 C CA . VAL A 1 93 ? -15.318 -5.312 12.292 1.00 92.62 93 VAL A CA 1
ATOM 726 C C . VAL A 1 93 ? -14.368 -4.259 11.713 1.00 92.62 93 VAL A C 1
ATOM 728 O O . VAL A 1 93 ? -13.852 -4.432 10.609 1.00 92.62 93 VAL A O 1
ATOM 731 N N . LEU A 1 94 ? -14.098 -3.185 12.460 1.00 88.12 94 LEU A N 1
ATOM 732 C CA . LEU A 1 94 ? -13.143 -2.151 12.049 1.00 88.12 94 LEU A CA 1
ATOM 733 C C . LEU A 1 94 ? -11.711 -2.692 11.961 1.00 88.12 94 LEU A C 1
ATOM 735 O O . LEU A 1 94 ? -11.004 -2.377 11.007 1.00 88.12 94 LEU A O 1
ATOM 739 N N . ILE A 1 95 ? -11.298 -3.527 12.917 1.00 87.75 95 ILE A N 1
ATOM 740 C CA . ILE A 1 95 ? -9.987 -4.187 12.924 1.00 87.75 95 ILE A CA 1
ATOM 741 C C . ILE A 1 95 ? -9.814 -5.053 11.671 1.00 87.75 95 ILE A C 1
ATOM 743 O O . ILE A 1 95 ? -8.796 -4.945 10.987 1.00 87.75 95 ILE A O 1
ATOM 747 N N . GLU A 1 96 ? -10.808 -5.876 11.334 1.00 89.88 96 GLU A N 1
ATOM 748 C CA . GLU A 1 96 ? -10.773 -6.708 10.125 1.00 89.88 96 GLU A CA 1
ATOM 749 C C . GLU A 1 96 ? -10.750 -5.870 8.843 1.00 89.88 96 GLU A C 1
ATOM 751 O O . GLU A 1 96 ? -9.986 -6.158 7.920 1.00 89.88 96 GLU A O 1
ATOM 756 N N . LEU A 1 97 ? -11.514 -4.776 8.789 1.00 88.50 97 LEU A N 1
ATOM 757 C CA . LEU A 1 97 ? -11.497 -3.862 7.648 1.00 88.50 97 LEU A CA 1
ATOM 758 C C . LEU A 1 97 ? -10.110 -3.228 7.446 1.00 88.50 97 LEU A C 1
ATOM 760 O O . LEU A 1 97 ? -9.615 -3.150 6.318 1.00 88.50 97 LEU A O 1
ATOM 764 N N . ILE A 1 98 ? -9.461 -2.801 8.531 1.00 86.44 98 ILE A N 1
ATOM 765 C CA . ILE A 1 98 ? -8.116 -2.219 8.486 1.00 86.44 98 ILE A CA 1
ATOM 766 C C . ILE A 1 98 ? -7.074 -3.282 8.104 1.00 86.44 98 ILE A C 1
ATOM 768 O O . ILE A 1 98 ? -6.165 -2.987 7.323 1.00 86.44 98 ILE A O 1
ATOM 772 N N . HIS A 1 99 ? -7.209 -4.528 8.569 1.00 82.81 99 HIS A N 1
ATOM 773 C CA . HIS A 1 99 ? -6.363 -5.634 8.110 1.00 82.81 99 HIS A CA 1
ATOM 774 C C . HIS A 1 99 ? -6.526 -5.901 6.611 1.00 82.81 99 HIS A C 1
ATOM 776 O O . HIS A 1 99 ? -5.527 -6.026 5.899 1.00 82.81 99 HIS A O 1
ATOM 782 N N . LEU A 1 100 ? -7.763 -5.925 6.110 1.00 83.94 100 LEU A N 1
ATOM 783 C CA . LEU A 1 100 ? -8.051 -6.106 4.689 1.00 83.94 100 LEU A CA 1
ATOM 784 C C . LEU A 1 100 ? -7.386 -5.010 3.844 1.00 83.94 100 LEU A C 1
ATOM 786 O O . LEU A 1 100 ? -6.727 -5.298 2.841 1.00 83.94 100 LEU A O 1
ATOM 790 N N . LEU A 1 101 ? -7.490 -3.757 4.296 1.00 78.19 101 LEU A N 1
ATOM 791 C CA . LEU A 1 101 ? -6.793 -2.626 3.693 1.00 78.19 101 LEU A CA 1
ATOM 792 C C . LEU A 1 101 ? -5.274 -2.843 3.735 1.00 78.19 101 LEU A C 1
ATOM 794 O O . LEU A 1 101 ? -4.623 -2.738 2.697 1.00 78.19 101 LEU A O 1
ATOM 798 N N . SER A 1 102 ? -4.699 -3.248 4.869 1.00 74.69 102 SER A N 1
ATOM 799 C CA . SER A 1 102 ? -3.261 -3.540 5.004 1.00 74.69 102 SER A CA 1
ATOM 800 C C . SER A 1 102 ? -2.756 -4.580 3.993 1.00 74.69 102 SER A C 1
ATOM 802 O O . SER A 1 102 ? -1.685 -4.412 3.404 1.00 74.69 102 SER A O 1
ATOM 804 N N . TYR A 1 103 ? -3.547 -5.607 3.676 1.00 75.94 103 TYR A N 1
ATOM 805 C CA . TYR A 1 103 ? -3.187 -6.563 2.624 1.00 75.94 103 TYR A CA 1
ATOM 806 C C . TYR A 1 103 ? -3.166 -5.943 1.221 1.00 75.94 103 TYR A C 1
ATOM 808 O O . TYR A 1 103 ? -2.302 -6.291 0.407 1.00 75.94 103 TYR A O 1
ATOM 816 N N . THR A 1 104 ? -4.044 -4.978 0.929 1.00 71.38 104 THR A N 1
ATOM 817 C CA . THR A 1 104 ? -4.004 -4.261 -0.358 1.00 71.38 104 THR A CA 1
ATOM 818 C C . THR A 1 104 ? -2.730 -3.432 -0.531 1.00 71.38 104 THR A C 1
ATOM 820 O O . THR A 1 104 ? -2.226 -3.330 -1.653 1.00 71.38 104 THR A O 1
ATOM 823 N N . PHE A 1 105 ? -2.115 -2.949 0.557 1.00 70.75 105 PHE A N 1
ATOM 824 C CA . PHE A 1 105 ? -0.805 -2.289 0.501 1.00 70.75 105 PHE A CA 1
ATOM 825 C C . PHE A 1 105 ? 0.282 -3.222 -0.048 1.00 70.75 105 PHE A C 1
ATOM 827 O O . PHE A 1 105 ? 1.100 -2.807 -0.873 1.00 70.75 105 PHE A O 1
ATOM 834 N N . PHE A 1 106 ? 0.280 -4.499 0.337 1.00 65.94 106 PHE A N 1
ATOM 835 C CA . PHE A 1 106 ? 1.271 -5.458 -0.158 1.00 65.94 106 PHE A CA 1
ATOM 836 C C . PHE A 1 106 ? 1.146 -5.676 -1.674 1.00 65.94 106 PHE A C 1
ATOM 838 O O . PHE A 1 106 ? 2.146 -5.714 -2.394 1.00 65.94 106 PHE A O 1
ATOM 845 N N . ALA A 1 107 ? -0.086 -5.729 -2.186 1.00 70.69 107 ALA A N 1
ATOM 846 C CA . ALA A 1 107 ? -0.349 -5.810 -3.621 1.00 70.69 107 ALA A CA 1
ATOM 847 C C . ALA A 1 107 ? -0.050 -4.487 -4.354 1.00 70.69 107 ALA A C 1
ATOM 849 O O . ALA A 1 107 ? 0.325 -4.489 -5.529 1.00 70.69 107 ALA A O 1
ATOM 850 N N . SER A 1 108 ? -0.171 -3.349 -3.669 1.00 71.56 108 SER A N 1
ATOM 851 C CA . SER A 1 108 ? -0.051 -2.023 -4.276 1.00 71.56 108 SER A CA 1
ATOM 852 C C . SER A 1 108 ? 1.315 -1.765 -4.912 1.00 71.56 108 SER A C 1
ATOM 854 O O . SER A 1 108 ? 1.379 -1.215 -6.006 1.00 71.56 108 SER A O 1
ATOM 856 N N . SER A 1 109 ? 2.411 -2.236 -4.307 1.00 67.69 109 SER A N 1
ATOM 857 C CA . SER A 1 109 ? 3.763 -2.049 -4.856 1.00 67.69 109 SER A CA 1
ATOM 858 C C . SER A 1 109 ? 3.937 -2.733 -6.213 1.00 67.69 109 SER A C 1
ATOM 860 O O . SER A 1 109 ? 4.634 -2.210 -7.088 1.00 67.69 109 SER A O 1
ATOM 862 N N . PHE A 1 110 ? 3.257 -3.862 -6.432 1.00 68.50 110 PHE A N 1
ATOM 863 C CA . PHE A 1 110 ? 3.205 -4.501 -7.742 1.00 68.50 110 PHE A CA 1
ATOM 864 C C . PHE A 1 110 ? 2.413 -3.661 -8.746 1.00 68.50 110 PHE A C 1
ATOM 866 O O . PHE A 1 110 ? 2.917 -3.394 -9.835 1.00 68.50 110 PHE A O 1
ATOM 873 N N . TYR A 1 111 ? 1.213 -3.200 -8.382 1.00 72.25 111 TYR A N 1
ATOM 874 C CA . TYR A 1 111 ? 0.372 -2.396 -9.275 1.00 72.25 111 TYR A CA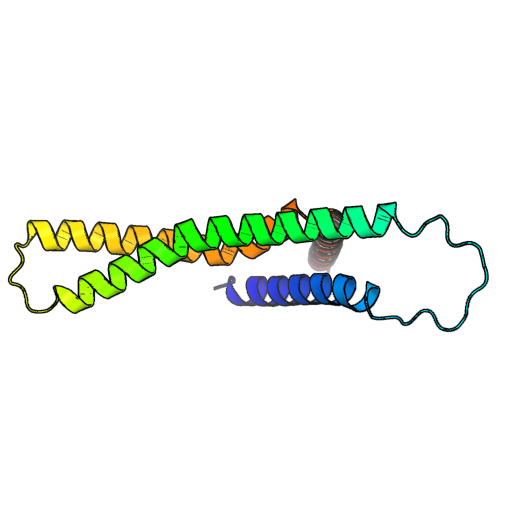 1
ATOM 875 C C . TYR A 1 111 ? 1.004 -1.050 -9.624 1.00 72.25 111 TYR A C 1
ATOM 877 O O . TYR A 1 111 ? 1.020 -0.665 -10.790 1.00 72.25 111 TYR A O 1
ATOM 885 N N . VAL A 1 112 ? 1.600 -0.371 -8.648 1.00 71.31 112 VAL A N 1
ATOM 886 C CA . VAL A 1 112 ? 2.331 0.882 -8.850 1.00 71.31 112 VAL A CA 1
ATOM 887 C C . VAL A 1 112 ? 3.506 0.662 -9.806 1.00 71.31 112 VAL A C 1
ATOM 889 O O . VAL A 1 112 ? 3.652 1.403 -10.776 1.00 71.31 112 VAL A O 1
ATOM 892 N N . SER A 1 113 ? 4.277 -0.414 -9.625 1.00 66.94 113 SER A N 1
ATOM 893 C CA . SER A 1 113 ? 5.363 -0.779 -10.549 1.00 66.94 113 SER A CA 1
ATOM 894 C C . SER A 1 113 ? 4.853 -1.132 -11.950 1.00 66.94 113 SER A C 1
ATOM 896 O O . SER A 1 113 ? 5.464 -0.764 -12.956 1.00 66.94 113 SER A O 1
ATOM 898 N N . PHE A 1 114 ? 3.717 -1.826 -12.032 1.00 70.56 114 PHE A N 1
ATOM 899 C CA . PHE A 1 114 ? 3.083 -2.208 -13.288 1.00 70.56 114 PHE A CA 1
ATOM 900 C C . PHE A 1 114 ? 2.554 -0.995 -14.061 1.00 70.56 114 PHE A C 1
ATOM 902 O O . PHE A 1 114 ? 2.732 -0.904 -15.276 1.00 70.56 114 PHE A O 1
ATOM 909 N N . ILE A 1 115 ? 1.942 -0.031 -13.377 1.00 69.69 115 ILE A N 1
ATOM 910 C CA . ILE A 1 115 ? 1.398 1.183 -13.991 1.00 69.69 115 ILE A CA 1
ATOM 911 C C . ILE A 1 115 ? 2.535 2.127 -14.404 1.00 69.69 115 ILE A C 1
ATOM 913 O O . ILE A 1 115 ? 2.581 2.563 -15.562 1.00 69.69 115 ILE A O 1
ATOM 917 N N . ALA A 1 116 ? 3.487 2.386 -13.503 1.00 65.75 116 ALA A N 1
ATOM 918 C CA . ALA A 1 116 ? 4.551 3.368 -13.707 1.00 65.75 116 ALA A CA 1
AT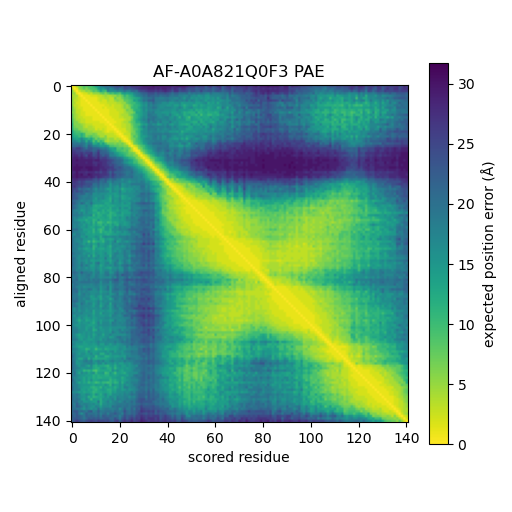OM 919 C C . ALA A 1 116 ? 5.570 2.946 -14.778 1.00 65.75 116 ALA A C 1
ATOM 921 O O . ALA A 1 116 ? 6.110 3.791 -15.496 1.00 65.75 116 ALA A O 1
ATOM 922 N N . ASN A 1 117 ? 5.824 1.643 -14.944 1.00 69.25 117 ASN A N 1
ATOM 923 C CA . ASN A 1 117 ? 6.898 1.168 -15.810 1.00 69.25 117 ASN A CA 1
ATOM 924 C C . ASN A 1 117 ? 6.379 0.456 -17.078 1.00 69.25 117 ASN A C 1
ATOM 926 O O . ASN A 1 117 ? 5.945 -0.699 -17.064 1.00 69.25 117 ASN A O 1
ATOM 930 N N . ARG A 1 118 ? 6.454 1.145 -18.228 1.00 71.12 118 ARG A N 1
ATOM 931 C CA . ARG A 1 118 ? 6.126 0.568 -19.550 1.00 71.12 118 ARG A CA 1
ATOM 932 C C . ARG A 1 118 ? 7.023 -0.623 -19.915 1.00 71.12 118 ARG A C 1
ATOM 934 O O . ARG A 1 118 ? 6.522 -1.591 -20.489 1.00 71.12 118 ARG A O 1
ATOM 941 N N . ASP A 1 119 ? 8.302 -0.596 -19.541 1.00 68.38 119 ASP A N 1
ATOM 942 C CA . ASP A 1 119 ? 9.231 -1.702 -19.808 1.00 68.38 119 ASP A CA 1
ATOM 943 C C . ASP A 1 119 ? 8.893 -2.931 -18.967 1.00 68.38 119 ASP A C 1
ATOM 945 O O . ASP A 1 119 ? 8.971 -4.062 -19.455 1.00 68.38 119 ASP A O 1
ATOM 949 N N . PHE A 1 120 ? 8.447 -2.718 -17.727 1.00 68.50 120 PHE A N 1
ATOM 950 C CA . PHE A 1 120 ? 7.956 -3.795 -16.874 1.00 68.50 120 PHE A CA 1
ATOM 951 C C . PHE A 1 120 ? 6.724 -4.467 -17.490 1.00 68.50 120 PHE A C 1
ATOM 953 O O . PHE A 1 120 ? 6.712 -5.687 -17.630 1.00 68.50 120 PHE A O 1
ATOM 960 N N . ARG A 1 121 ? 5.740 -3.695 -17.978 1.00 77.25 121 ARG A N 1
ATOM 961 C CA . ARG A 1 121 ? 4.565 -4.243 -18.688 1.00 77.25 121 ARG A CA 1
ATOM 962 C C . ARG A 1 121 ? 4.944 -5.057 -19.920 1.00 77.25 121 ARG A C 1
ATOM 964 O O . ARG A 1 121 ? 4.380 -6.127 -20.148 1.00 77.25 121 ARG A O 1
ATOM 971 N N . ARG A 1 122 ? 5.906 -4.575 -20.714 1.00 77.00 122 ARG A N 1
ATOM 972 C CA . ARG A 1 122 ? 6.391 -5.288 -21.906 1.00 77.00 122 ARG A CA 1
ATOM 973 C C . ARG A 1 122 ? 7.081 -6.603 -21.523 1.00 77.00 122 ARG A C 1
ATOM 975 O O . ARG A 1 122 ? 6.771 -7.638 -22.108 1.00 77.00 122 ARG A O 1
ATOM 982 N N . LYS A 1 123 ? 7.949 -6.595 -20.505 1.00 76.50 123 LYS A N 1
ATOM 983 C CA . LYS A 1 123 ? 8.590 -7.815 -19.976 1.00 76.50 123 LYS A CA 1
ATOM 984 C C . LYS A 1 123 ? 7.572 -8.798 -19.398 1.00 76.50 123 LYS A C 1
ATOM 986 O O . LYS A 1 123 ? 7.675 -9.990 -19.667 1.00 76.50 123 LYS A O 1
ATOM 991 N N . PHE A 1 124 ? 6.574 -8.304 -18.671 1.00 79.06 124 PHE A N 1
ATOM 992 C CA . PHE A 1 124 ? 5.513 -9.114 -18.080 1.00 79.06 124 PHE A CA 1
ATOM 993 C C . PHE A 1 124 ? 4.667 -9.811 -19.155 1.00 79.06 124 PHE A C 1
ATOM 995 O O . PHE A 1 124 ? 4.502 -11.027 -19.112 1.00 79.06 124 PHE A O 1
ATOM 1002 N N . LYS A 1 125 ? 4.228 -9.088 -20.197 1.00 82.81 125 LYS A N 1
ATOM 1003 C CA . LYS A 1 125 ? 3.526 -9.690 -21.349 1.00 82.81 125 LYS A CA 1
ATOM 1004 C C . LYS A 1 125 ? 4.368 -10.756 -22.054 1.00 82.81 125 LYS A C 1
ATOM 1006 O O . LYS A 1 125 ? 3.850 -11.811 -22.412 1.00 82.81 125 LYS A O 1
ATOM 1011 N N . ASN A 1 126 ? 5.665 -10.504 -22.230 1.00 84.00 126 ASN A N 1
ATOM 1012 C CA . ASN A 1 126 ? 6.572 -11.466 -22.856 1.00 84.00 126 ASN A CA 1
ATOM 1013 C C . ASN A 1 126 ? 6.778 -12.718 -21.992 1.00 84.00 126 ASN A C 1
ATOM 1015 O O . ASN A 1 126 ? 6.864 -13.817 -22.535 1.00 84.00 126 ASN A O 1
ATOM 1019 N N . PHE A 1 127 ? 6.832 -12.569 -20.666 1.00 83.12 127 PHE A N 1
ATOM 1020 C CA . PHE A 1 127 ? 6.898 -13.696 -19.739 1.00 83.12 127 PHE A CA 1
ATOM 1021 C C . PHE A 1 127 ? 5.647 -14.575 -19.842 1.00 83.12 127 PHE A C 1
ATOM 1023 O O . PHE A 1 127 ? 5.776 -15.778 -20.045 1.00 83.12 127 PHE A O 1
ATOM 1030 N N . PHE A 1 128 ? 4.449 -13.982 -19.813 1.00 85.12 128 PHE A N 1
ATOM 1031 C CA . PHE A 1 128 ? 3.193 -14.728 -19.959 1.00 85.12 128 PHE A CA 1
ATOM 1032 C C . PHE A 1 128 ? 3.054 -15.401 -21.323 1.00 85.12 128 PHE A C 1
ATOM 1034 O O . PHE A 1 128 ? 2.645 -16.554 -21.379 1.00 85.12 128 PHE A O 1
ATOM 1041 N N . ARG A 1 129 ? 3.459 -14.741 -22.418 1.00 86.06 129 ARG A N 1
ATOM 1042 C CA . ARG A 1 129 ? 3.508 -15.390 -23.740 1.00 86.06 129 ARG A CA 1
ATOM 1043 C C . ARG A 1 129 ? 4.411 -16.621 -23.734 1.00 86.06 129 ARG A C 1
ATOM 1045 O O . ARG A 1 129 ? 4.004 -17.663 -24.230 1.00 86.06 129 ARG A O 1
ATOM 1052 N N . LYS A 1 130 ? 5.613 -16.525 -23.156 1.00 85.12 130 LYS A N 1
ATOM 1053 C CA . LYS A 1 130 ? 6.530 -17.672 -23.049 1.00 85.12 130 LYS A CA 1
ATOM 1054 C C . LYS A 1 130 ? 5.953 -18.788 -22.180 1.00 85.12 130 LYS A C 1
ATOM 1056 O O . LYS A 1 130 ? 6.048 -19.946 -22.564 1.00 85.12 130 LYS A O 1
ATOM 1061 N N . LEU A 1 131 ? 5.343 -18.443 -21.048 1.00 84.69 131 LEU A N 1
ATOM 1062 C CA . LEU A 1 131 ? 4.702 -19.407 -20.154 1.00 84.69 131 LEU A CA 1
ATOM 1063 C C . LEU A 1 131 ? 3.562 -20.152 -20.864 1.00 84.69 131 LEU A C 1
ATOM 1065 O O . LEU A 1 131 ? 3.481 -21.370 -20.769 1.00 84.69 131 LEU A O 1
ATOM 1069 N N . LEU A 1 132 ? 2.732 -19.424 -21.614 1.00 86.81 132 LEU A N 1
ATOM 1070 C CA . LEU A 1 132 ? 1.606 -19.976 -22.364 1.00 86.81 132 LEU A CA 1
ATOM 1071 C C . LEU A 1 132 ? 2.073 -20.920 -23.482 1.00 86.81 132 LEU A C 1
ATOM 1073 O O . LEU A 1 132 ? 1.510 -21.995 -23.645 1.00 86.81 132 LEU A O 1
ATOM 1077 N N . ILE A 1 133 ? 3.154 -20.569 -24.188 1.00 88.44 133 ILE A N 1
ATOM 1078 C CA . ILE A 1 133 ? 3.779 -21.448 -25.192 1.00 88.44 133 ILE A CA 1
ATOM 1079 C C . ILE A 1 133 ? 4.329 -22.727 -24.542 1.00 88.44 133 ILE A C 1
ATOM 1081 O O . ILE A 1 133 ? 4.150 -23.815 -25.082 1.00 88.44 133 ILE A O 1
ATOM 1085 N N . ILE A 1 134 ? 4.992 -22.617 -23.385 1.00 87.31 134 ILE A N 1
ATOM 1086 C CA . ILE A 1 134 ? 5.536 -23.777 -22.662 1.00 87.31 134 ILE A CA 1
ATOM 1087 C C . ILE A 1 134 ? 4.411 -24.694 -22.174 1.00 87.31 134 ILE A C 1
ATOM 1089 O O . ILE A 1 134 ? 4.532 -25.907 -22.311 1.00 87.31 134 ILE A O 1
ATOM 1093 N N . LEU A 1 135 ? 3.330 -24.128 -21.631 1.00 82.50 135 LEU A N 1
ATOM 1094 C CA . LEU A 1 135 ? 2.156 -24.881 -21.187 1.00 82.50 135 LEU A CA 1
ATOM 1095 C C . LEU A 1 135 ? 1.493 -25.621 -22.348 1.00 82.50 135 LEU A C 1
ATOM 1097 O O . LEU A 1 135 ? 1.280 -26.821 -22.239 1.00 82.50 135 LEU A O 1
ATOM 1101 N N . HIS A 1 136 ? 1.276 -24.948 -23.479 1.00 81.44 136 HIS A N 1
ATOM 1102 C CA . HIS A 1 136 ? 0.693 -25.576 -24.663 1.00 81.44 136 HIS A CA 1
ATOM 1103 C C . HIS A 1 136 ? 1.585 -26.691 -25.238 1.00 81.44 136 HIS A C 1
ATOM 1105 O O . HIS A 1 136 ? 1.099 -27.735 -25.653 1.00 81.44 136 HIS A O 1
ATOM 1111 N N . ARG A 1 137 ? 2.915 -26.530 -25.187 1.00 78.00 137 ARG A N 1
ATOM 1112 C CA . ARG A 1 137 ? 3.868 -27.578 -25.595 1.00 78.00 137 ARG A CA 1
ATOM 1113 C C . ARG A 1 137 ? 3.876 -28.788 -24.653 1.00 78.00 137 ARG A C 1
ATOM 1115 O O . ARG A 1 137 ? 4.284 -29.866 -25.063 1.00 78.00 137 ARG A O 1
ATOM 1122 N N . ARG A 1 138 ? 3.465 -28.609 -23.396 1.00 71.75 138 ARG A N 1
ATOM 1123 C CA . ARG A 1 138 ? 3.397 -29.674 -22.384 1.00 71.75 138 ARG A CA 1
ATOM 1124 C C . ARG A 1 138 ? 2.116 -30.504 -22.461 1.00 71.75 138 ARG A C 1
ATOM 1126 O O . ARG A 1 138 ? 2.047 -31.517 -21.791 1.00 71.75 138 ARG A O 1
ATOM 1133 N N . GLU A 1 139 ? 1.123 -30.045 -23.216 1.00 70.50 139 GLU A N 1
ATOM 1134 C CA . GLU A 1 139 ? -0.170 -30.716 -23.407 1.00 70.50 139 GLU A CA 1
ATOM 1135 C C . GLU A 1 139 ? -0.168 -31.637 -24.646 1.00 70.50 139 GLU A C 1
ATOM 1137 O O . GLU A 1 139 ? -1.061 -32.457 -24.813 1.00 70.50 139 GLU A O 1
ATOM 1142 N N . ILE A 1 140 ? 0.846 -31.501 -25.512 1.00 65.50 140 ILE A N 1
ATOM 1143 C CA . ILE A 1 140 ? 1.011 -32.253 -26.773 1.00 65.50 140 ILE A CA 1
ATOM 1144 C C . ILE A 1 140 ? 2.003 -33.432 -26.619 1.00 65.50 140 ILE A C 1
ATOM 1146 O O . ILE A 1 140 ? 2.076 -34.289 -27.496 1.00 65.50 140 ILE A O 1
ATOM 1150 N N . ASN A 1 141 ? 2.744 -33.492 -25.506 1.00 50.62 141 ASN A N 1
ATOM 1151 C CA . ASN A 1 141 ? 3.643 -34.593 -25.129 1.00 50.62 141 ASN A CA 1
ATOM 1152 C C . ASN A 1 141 ? 3.069 -35.357 -23.939 1.00 50.62 141 ASN A C 1
ATOM 1154 O O . ASN A 1 141 ? 3.273 -36.587 -23.891 1.00 50.62 141 ASN A O 1
#

Sequence (141 aa):
MGTPLVMIVLAVLLLRSVRNITQRRVVPKDDAPPIAIIKGSDLQCIDSRLTLMLFLQLIIAITTRVPYAVQLVYINITQSWPKSPLRIAIENVLIELIHLLSYTFFASSFYVSFIANRDFRRKFKNFFRKLLIILHRREIN

Solvent-accessible surface area (backbone atoms only — not comparable to full-atom values): 8198 Å² total; per-residue (Å²): 142,68,64,66,65,54,50,52,54,50,50,52,53,50,52,53,53,50,49,56,57,51,55,72,68,70,63,82,84,83,84,80,79,100,77,81,81,76,64,60,66,59,51,50,53,51,49,56,46,50,52,52,43,52,49,52,50,48,53,48,44,50,72,29,48,48,60,47,52,53,50,54,53,49,50,67,72,50,65,87,55,95,71,54,73,70,57,53,54,53,50,52,54,51,51,51,53,44,50,56,45,42,55,49,49,67,53,40,60,55,52,48,48,47,70,65,29,68,67,52,44,54,52,49,53,53,50,51,52,51,51,52,53,53,52,58,59,62,74,76,109

Radius of gyration: 22.81 Å; Cα contacts (8 Å, |Δi|>4): 33; chains: 1; boundin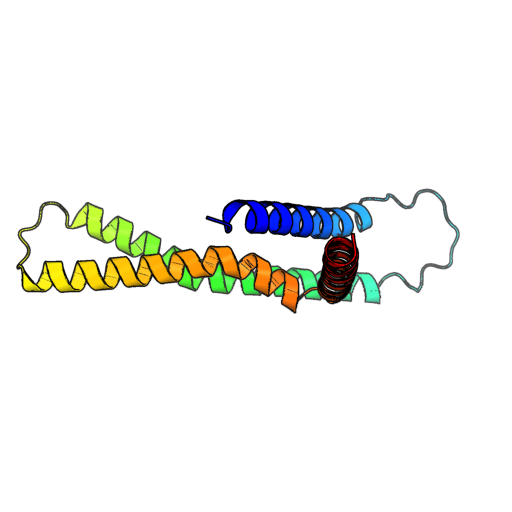g box: 57×51×59 Å

pLDDT: mean 72.99, std 13.36, range [42.59, 92.62]

Nearest PDB structures (foldseek):
  5c21-assembly1_B  TM=3.256E-01  e=2.912E+00  Escherichia coli
  2f1m-assembly1_B  TM=4.946E-01  e=9.161E+00  Escherichia coli
  5c22-assembly4_D  TM=3.366E-01  e=8.651E+00  Escherichia coli

Secondary structure (DSSP, 8-state):
--HHHHHHHHHHHHHHHHHHHHHTT-----S--S--SSTTHHHHHHHHHHHHHHHHHHHHHHHHHHHHHHHHHHHHHTTTS---HHHHHHHHHHHHHHHHHHHHHHHHHHHHHHHH-HHHHHHHHHHHHHHHHHHHHHS--

Mean predicted aligned error: 13.93 Å

Foldseek 3Di:
DPPPVVVVVLVVLLVVVVVVLVVVVPDDCPDDDPPPPPPPPVVVLSVVLVVQLVVQLVVLCCVQVVLVVVLVVVCVVCVPPDDDPVRVVVNVVSNVVSVVSNVVSSVSNSVSCCVSDPVSVVVVVVVVVVVVVVVVVVVVD